Protein AF-A0A7H1PQU3-F1 (afdb_monomer_lite)

Sequence (120 aa):
MPRKGFVRVGALAVGASAMVLAASGLANASVAPVKVAADAACQALEFTRIESGHDHMYVDPTVDQSSCLYVIWDNNAGRAAYSSMSPAGNQGDVYDGPGQNLQVEVLDEANGLTGWGPAN

Secondary structure (DSSP, 8-state):
-----------------------TTGGGBSS--EEEESSSSEEEEEEEEEETTEEEEEEEEEEE-SSEEEEEEETTTTEEEEEEESSP-----EE--TT--EEEEEEETTTTEEEE----

Foldseek 3Di:
DDDDDDDDDDDDPPDPPPPPPPPVPQPFFPDHWDKWAQDPQWIWIWTWGQDPNFIWIWTGTPHHHAFKKKFKAWPVVRGTPDIATPVGDDIDTGTPGPPTWIWIKMARPVVGTITIGDTD

Structure (mmCIF, N/CA/C/O backbone):
data_AF-A0A7H1PQU3-F1
#
_entry.id   AF-A0A7H1PQU3-F1
#
loop_
_atom_site.group_PDB
_atom_site.id
_atom_site.type_symbol
_atom_site.label_atom_id
_atom_site.label_alt_id
_atom_site.label_comp_id
_atom_site.label_asym_id
_atom_site.label_entity_id
_atom_site.label_seq_id
_atom_site.pdbx_PDB_ins_code
_atom_site.Cartn_x
_atom_site.Cartn_y
_atom_site.Cartn_z
_atom_site.occupancy
_atom_site.B_iso_or_equiv
_atom_site.auth_seq_id
_atom_site.auth_comp_id
_atom_site.auth_asym_id
_atom_site.auth_atom_id
_atom_site.pdbx_PDB_model_num
ATOM 1 N N . MET A 1 1 ? 43.584 -58.640 20.832 1.00 46.84 1 MET A N 1
ATOM 2 C CA . MET A 1 1 ? 43.918 -57.315 20.262 1.00 46.84 1 MET A CA 1
ATOM 3 C C . MET A 1 1 ? 42.728 -56.798 19.452 1.00 46.84 1 MET A C 1
ATOM 5 O O . MET A 1 1 ? 42.522 -57.309 18.359 1.00 46.84 1 MET A O 1
ATOM 9 N N . PRO A 1 2 ? 41.912 -55.853 19.957 1.00 48.84 2 PRO A N 1
ATOM 10 C CA . PRO A 1 2 ? 40.852 -55.229 19.165 1.00 48.84 2 PRO A CA 1
ATOM 11 C C . PRO A 1 2 ? 41.277 -53.845 18.640 1.00 48.84 2 PRO A C 1
ATOM 13 O O . PRO A 1 2 ? 41.867 -53.037 19.358 1.00 48.84 2 PRO A O 1
ATOM 16 N N . ARG A 1 3 ? 41.002 -53.598 17.354 1.00 47.66 3 ARG A N 1
ATOM 17 C CA . ARG A 1 3 ? 41.353 -52.380 16.607 1.00 47.66 3 ARG A CA 1
ATOM 18 C C . ARG A 1 3 ? 40.482 -51.197 17.058 1.00 47.66 3 ARG A C 1
ATOM 20 O O . ARG A 1 3 ? 3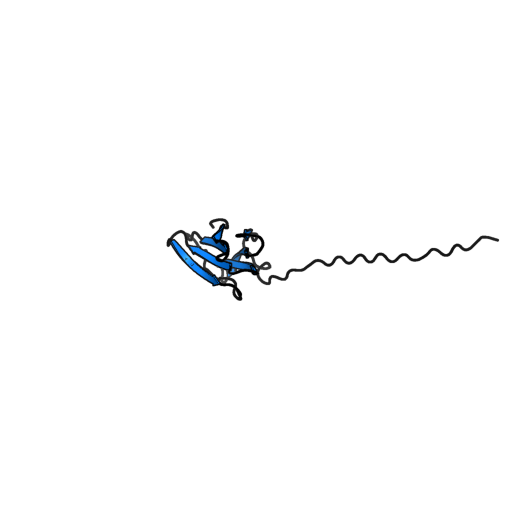9.261 -51.271 16.974 1.00 47.66 3 ARG A O 1
ATOM 27 N N . LYS A 1 4 ? 41.114 -50.100 17.495 1.00 47.56 4 LYS A N 1
ATOM 28 C CA . LYS A 1 4 ? 40.473 -48.799 17.754 1.00 47.56 4 LYS A CA 1
ATOM 29 C C . LYS A 1 4 ? 40.259 -48.070 16.422 1.00 47.56 4 LYS A C 1
ATOM 31 O O . LYS A 1 4 ? 41.217 -47.586 15.828 1.00 47.56 4 LYS A O 1
ATOM 36 N N . 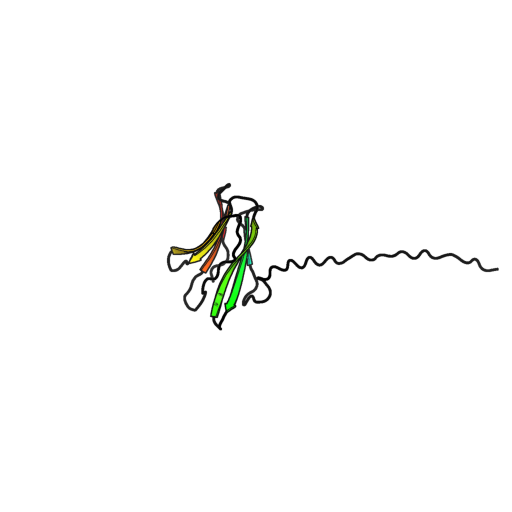GLY A 1 5 ? 39.015 -48.023 15.950 1.00 48.78 5 GLY A N 1
ATOM 37 C CA . GLY A 1 5 ? 38.601 -47.171 14.836 1.00 48.78 5 GLY A CA 1
ATOM 38 C C . GLY A 1 5 ? 38.236 -45.781 15.351 1.00 48.78 5 GLY A C 1
ATOM 39 O O . GLY A 1 5 ? 37.302 -45.642 16.135 1.00 48.78 5 GLY A O 1
ATOM 40 N N . PHE A 1 6 ? 38.986 -44.763 14.934 1.00 54.69 6 PHE A N 1
ATOM 41 C CA . PHE A 1 6 ? 38.678 -43.358 15.194 1.00 54.69 6 PHE A CA 1
ATOM 42 C C . PHE A 1 6 ? 37.448 -42.941 14.377 1.00 54.69 6 PHE A C 1
ATOM 44 O O . PHE A 1 6 ? 37.526 -42.799 13.156 1.00 54.69 6 PHE A O 1
ATOM 51 N N . VAL A 1 7 ? 36.310 -42.750 15.046 1.00 55.00 7 VAL A N 1
ATOM 52 C CA . VAL A 1 7 ? 35.105 -42.170 14.442 1.00 55.00 7 VAL A CA 1
ATOM 53 C C . VAL A 1 7 ? 35.302 -40.659 14.343 1.00 55.00 7 VAL A C 1
ATOM 55 O O . VAL A 1 7 ? 35.502 -39.972 15.344 1.00 55.00 7 VAL A O 1
ATOM 58 N N . ARG A 1 8 ? 35.294 -40.159 13.106 1.00 53.22 8 ARG A N 1
ATOM 59 C CA . ARG A 1 8 ? 35.369 -38.736 12.770 1.00 53.22 8 ARG A CA 1
ATOM 60 C C . ARG A 1 8 ? 34.081 -38.044 13.221 1.00 53.22 8 ARG A C 1
ATOM 62 O O . ARG A 1 8 ? 32.995 -38.424 12.794 1.00 53.22 8 ARG A O 1
ATOM 69 N N . VAL A 1 9 ? 34.226 -37.027 14.066 1.00 48.44 9 VAL A N 1
ATOM 70 C CA . VAL A 1 9 ? 33.161 -36.101 14.464 1.00 48.44 9 VAL A CA 1
ATOM 71 C C . VAL A 1 9 ? 32.835 -35.219 13.258 1.00 48.44 9 VAL A C 1
ATOM 73 O O . VAL A 1 9 ? 33.590 -34.311 12.921 1.00 48.44 9 VAL A O 1
ATOM 76 N N . GLY A 1 10 ? 31.745 -35.538 12.562 1.00 46.28 10 GLY A N 1
ATOM 77 C CA . GLY A 1 10 ? 31.171 -34.700 11.514 1.00 46.28 10 GLY A CA 1
ATOM 78 C C . GLY A 1 10 ? 30.196 -33.709 12.134 1.00 46.28 10 GLY A C 1
ATOM 79 O O . GLY A 1 10 ? 29.060 -34.065 12.431 1.00 46.28 10 GLY A O 1
ATOM 80 N N . ALA A 1 11 ? 30.654 -32.481 12.357 1.00 49.97 11 ALA A N 1
ATOM 81 C CA . ALA A 1 11 ? 29.799 -31.364 12.721 1.00 49.97 11 ALA A CA 1
ATOM 82 C C . ALA A 1 11 ? 28.918 -30.980 11.519 1.00 49.97 11 ALA A C 1
ATOM 84 O O . ALA A 1 11 ? 29.429 -30.503 10.509 1.00 49.97 11 ALA A O 1
ATOM 85 N N . LEU A 1 12 ? 27.602 -31.164 11.631 1.00 41.12 12 LEU A N 1
ATOM 86 C CA . LEU A 1 12 ? 26.620 -30.466 10.800 1.00 41.12 12 LEU A CA 1
ATOM 87 C C . LEU A 1 12 ? 25.807 -29.540 11.704 1.00 41.12 12 LEU A C 1
ATOM 89 O O . LEU A 1 12 ? 24.750 -29.900 12.209 1.00 41.12 12 LEU A O 1
ATOM 93 N N . ALA A 1 13 ? 26.326 -28.333 11.910 1.00 49.16 13 ALA A N 1
ATOM 94 C CA . ALA A 1 13 ? 25.511 -27.194 12.296 1.00 49.16 13 ALA A CA 1
ATOM 95 C C . ALA A 1 13 ? 25.067 -26.512 10.997 1.00 49.16 13 ALA A C 1
ATOM 97 O O . ALA A 1 13 ? 25.764 -25.648 10.471 1.00 49.16 13 ALA A O 1
ATOM 98 N N . VAL A 1 14 ? 23.945 -26.957 10.427 1.00 50.19 14 VAL A N 1
ATOM 99 C CA . VAL A 1 14 ? 23.288 -26.211 9.348 1.00 50.19 14 VAL A CA 1
ATOM 100 C C . VAL A 1 14 ? 22.445 -25.148 10.026 1.00 50.19 14 VAL A C 1
ATOM 102 O O . VAL A 1 14 ? 21.443 -25.447 10.673 1.00 50.19 14 VAL A O 1
ATOM 105 N N . GLY A 1 15 ? 22.935 -23.913 9.948 1.00 43.03 15 GLY A N 1
ATOM 106 C CA . GLY A 1 15 ? 22.282 -22.742 10.500 1.00 43.03 15 GLY A CA 1
ATOM 107 C C . GLY A 1 15 ? 20.890 -22.576 9.908 1.00 43.03 15 GLY A C 1
ATOM 108 O O . GLY A 1 15 ? 20.732 -22.354 8.709 1.00 43.03 15 GLY A O 1
ATOM 109 N N . ALA A 1 16 ? 19.882 -22.646 10.770 1.00 43.75 16 ALA A N 1
ATOM 110 C CA . ALA A 1 16 ? 18.598 -22.036 10.496 1.00 43.75 16 ALA A CA 1
ATOM 111 C C . ALA A 1 16 ? 18.785 -20.519 10.621 1.00 43.75 16 ALA A C 1
ATOM 113 O O . ALA A 1 16 ? 18.539 -19.930 11.671 1.00 43.75 16 ALA A O 1
ATOM 114 N N . SER A 1 17 ? 19.264 -19.883 9.553 1.00 41.28 17 SER A N 1
ATOM 115 C CA . SER A 1 17 ? 19.095 -18.443 9.385 1.00 41.28 17 SER A CA 1
ATOM 116 C C . SER A 1 17 ? 17.621 -18.207 9.075 1.00 41.28 17 SER A C 1
ATOM 118 O O . SER A 1 17 ? 17.221 -18.110 7.918 1.00 41.28 17 SER A O 1
ATOM 120 N N . ALA A 1 18 ? 16.793 -18.176 10.120 1.00 45.69 18 ALA A N 1
ATOM 121 C CA . ALA A 1 18 ? 15.498 -17.534 10.030 1.00 45.69 18 ALA A CA 1
ATOM 122 C C . ALA A 1 18 ? 15.787 -16.067 9.704 1.00 45.69 18 ALA A C 1
ATOM 124 O O . ALA A 1 18 ? 16.273 -15.319 10.553 1.00 45.69 18 ALA A O 1
ATOM 125 N N . MET A 1 19 ? 15.567 -15.678 8.448 1.00 46.22 19 MET A N 1
ATOM 126 C CA . MET A 1 19 ? 15.479 -14.273 8.088 1.00 46.22 19 MET A CA 1
ATOM 127 C C . MET A 1 19 ? 14.267 -13.720 8.827 1.00 46.22 19 MET A C 1
ATOM 129 O O . MET A 1 19 ? 13.139 -13.784 8.348 1.00 46.22 19 MET A O 1
ATOM 133 N N . VAL A 1 20 ? 14.500 -13.222 10.036 1.00 46.22 20 VAL A N 1
ATOM 134 C CA . VAL A 1 20 ? 13.591 -12.283 10.671 1.00 46.22 20 VAL A CA 1
ATOM 135 C C . VAL A 1 20 ? 13.750 -11.004 9.860 1.00 46.22 20 VAL A C 1
ATOM 137 O O . VAL A 1 20 ? 14.579 -10.151 10.168 1.00 46.22 20 VAL A O 1
ATOM 140 N N . LEU A 1 21 ? 12.993 -10.908 8.766 1.00 45.12 21 LEU A N 1
ATOM 141 C CA . LEU A 1 21 ? 12.593 -9.622 8.216 1.00 45.12 21 LEU A CA 1
ATOM 142 C C . LEU A 1 21 ? 11.762 -8.968 9.317 1.00 45.12 21 LEU A C 1
ATOM 144 O O . LEU A 1 21 ? 10.547 -9.131 9.393 1.00 45.12 21 LEU A O 1
ATOM 148 N N . ALA A 1 22 ? 12.456 -8.302 10.237 1.00 43.84 22 ALA A N 1
ATOM 149 C CA . ALA A 1 22 ? 11.863 -7.400 11.199 1.00 43.84 22 ALA A CA 1
ATOM 150 C C . ALA A 1 22 ? 11.390 -6.162 10.430 1.00 43.84 22 ALA A C 1
ATOM 152 O O . ALA A 1 22 ? 11.932 -5.074 10.588 1.00 43.84 22 ALA A O 1
ATOM 153 N N . ALA A 1 23 ? 10.377 -6.337 9.580 1.00 48.41 23 ALA A N 1
ATOM 154 C CA . ALA A 1 23 ? 9.448 -5.266 9.313 1.00 48.41 23 ALA A CA 1
ATOM 155 C C . ALA A 1 23 ? 8.742 -5.035 10.650 1.00 48.41 23 ALA A C 1
ATOM 157 O O . ALA A 1 23 ? 7.876 -5.805 11.072 1.00 48.41 23 ALA A O 1
ATOM 158 N N . SER A 1 24 ? 9.171 -3.999 11.367 1.00 50.25 24 SER A N 1
ATOM 159 C CA . SER A 1 24 ? 8.559 -3.521 12.611 1.00 50.25 24 SER A CA 1
ATOM 160 C C . SER A 1 24 ? 7.055 -3.234 12.458 1.00 50.25 24 SER A C 1
ATOM 162 O O . SER A 1 24 ? 6.390 -3.042 13.474 1.00 50.25 24 SER A O 1
ATOM 164 N N . GLY A 1 25 ? 6.532 -3.270 11.219 1.00 50.41 25 GLY A N 1
ATOM 165 C CA . GLY A 1 25 ? 5.140 -3.268 10.751 1.00 50.41 25 GLY A CA 1
ATOM 166 C C . GLY A 1 25 ? 4.292 -4.520 11.072 1.00 50.41 25 GLY A C 1
ATOM 167 O O . GLY A 1 25 ? 3.096 -4.414 11.347 1.00 50.41 25 GLY A O 1
ATOM 168 N N . LEU A 1 26 ? 4.876 -5.716 11.170 1.00 53.25 26 LEU A N 1
ATOM 169 C CA . LEU A 1 26 ? 4.059 -6.946 11.160 1.00 53.25 26 LEU A CA 1
ATOM 170 C C . LEU A 1 26 ? 3.577 -7.417 12.540 1.00 53.25 26 LEU A C 1
ATOM 172 O O . LEU A 1 26 ? 2.601 -8.154 12.631 1.00 53.25 26 LEU A O 1
ATOM 176 N N . ALA A 1 27 ? 4.226 -6.991 13.627 1.00 51.84 27 ALA A N 1
ATOM 177 C CA . ALA A 1 27 ? 3.952 -7.529 14.965 1.00 51.84 27 ALA A CA 1
ATOM 178 C C . ALA A 1 27 ? 2.602 -7.097 15.580 1.00 51.84 27 ALA A C 1
ATOM 180 O O . ALA A 1 27 ? 2.175 -7.704 16.557 1.00 51.84 27 ALA A O 1
ATOM 181 N N . ASN A 1 28 ? 1.935 -6.084 15.014 1.00 58.38 28 ASN A N 1
ATOM 182 C CA . ASN A 1 28 ? 0.700 -5.491 15.550 1.00 58.38 28 ASN A CA 1
ATOM 183 C C . ASN A 1 28 ? -0.446 -5.448 14.527 1.00 58.38 28 ASN A C 1
ATOM 185 O O . ASN A 1 28 ? -1.365 -4.643 14.680 1.00 58.38 28 ASN A O 1
ATOM 189 N N . ALA A 1 29 ? -0.379 -6.253 13.464 1.00 59.47 29 ALA A N 1
ATOM 190 C CA . ALA A 1 29 ? -1.430 -6.236 12.459 1.00 59.47 29 ALA A CA 1
ATOM 191 C C . ALA A 1 29 ? -2.743 -6.826 13.025 1.00 59.47 29 ALA A C 1
ATOM 193 O O . ALA A 1 29 ? -2.723 -7.905 13.621 1.00 59.47 29 ALA A O 1
ATOM 194 N N . SER A 1 30 ? -3.868 -6.118 12.874 1.00 71.56 30 SER A N 1
ATOM 195 C CA . SER A 1 30 ? -5.211 -6.568 13.277 1.00 71.56 30 SER A CA 1
ATOM 196 C C . SER A 1 30 ? -5.757 -7.655 12.345 1.00 71.56 30 SER A C 1
ATOM 198 O O . SER A 1 30 ? -6.518 -8.523 12.777 1.00 71.56 30 SER A O 1
ATOM 200 N N . VAL A 1 31 ? -5.289 -7.662 11.093 1.00 77.00 31 VAL A N 1
ATOM 201 C CA . VAL A 1 31 ? -5.571 -8.664 10.057 1.00 77.00 31 VAL A CA 1
ATOM 202 C C . VAL A 1 31 ? -4.249 -9.166 9.468 1.00 77.00 31 VAL A C 1
ATOM 204 O O . VAL A 1 31 ? -3.225 -8.488 9.536 1.00 77.00 31 VAL A O 1
ATOM 207 N N . ALA A 1 32 ? -4.244 -10.380 8.910 1.00 80.44 32 ALA A N 1
ATOM 208 C CA . ALA A 1 32 ? -3.063 -10.923 8.248 1.00 80.44 32 ALA A CA 1
ATOM 209 C C . ALA A 1 32 ? -2.595 -9.991 7.105 1.00 80.44 32 ALA A C 1
ATOM 211 O O . ALA A 1 32 ? -3.406 -9.679 6.234 1.00 80.44 32 ALA A O 1
ATOM 212 N N . PRO A 1 33 ? -1.310 -9.589 7.072 1.00 89.12 33 PRO A N 1
ATOM 213 C CA . PRO A 1 33 ? -0.771 -8.754 6.005 1.00 89.12 33 PRO A CA 1
ATOM 214 C C . PRO A 1 33 ? -0.929 -9.392 4.621 1.00 89.12 33 PRO A C 1
ATOM 216 O O . PRO A 1 33 ? -0.698 -10.595 4.453 1.00 89.12 33 PRO A O 1
ATOM 219 N N . VAL A 1 34 ? -1.260 -8.578 3.622 1.00 92.44 34 VAL A N 1
ATOM 220 C CA . VAL A 1 34 ? -1.453 -8.995 2.231 1.00 92.44 34 VAL A CA 1
ATOM 221 C C . VAL A 1 34 ? -0.353 -8.404 1.361 1.00 92.44 34 VAL A C 1
ATOM 223 O O . VAL A 1 34 ? -0.008 -7.233 1.462 1.00 92.44 34 VAL A O 1
ATOM 226 N N . LYS A 1 35 ? 0.226 -9.224 0.483 1.00 94.69 35 LYS A N 1
ATOM 227 C CA . LYS A 1 35 ? 1.218 -8.751 -0.483 1.00 94.69 35 LYS A CA 1
ATOM 228 C C . LYS A 1 35 ? 0.531 -8.051 -1.652 1.00 94.69 35 LYS A C 1
ATOM 230 O O . LYS A 1 35 ? -0.313 -8.657 -2.306 1.00 94.69 35 LYS A O 1
ATOM 235 N N . VAL A 1 36 ? 0.996 -6.847 -1.970 1.00 96.19 36 VAL A N 1
ATOM 236 C CA . VAL A 1 36 ? 0.591 -6.070 -3.146 1.00 96.19 36 VAL A CA 1
ATOM 237 C C . VAL A 1 36 ? 1.827 -5.795 -3.997 1.00 96.19 36 VAL A C 1
ATOM 239 O O . VAL A 1 36 ? 2.887 -5.450 -3.479 1.00 96.19 36 VAL A O 1
ATOM 242 N N . ALA A 1 37 ? 1.739 -6.011 -5.306 1.00 97.06 37 ALA A N 1
ATOM 243 C CA . ALA A 1 37 ? 2.880 -5.865 -6.204 1.00 97.06 37 ALA A CA 1
ATOM 244 C C . ALA A 1 37 ? 2.428 -5.374 -7.576 1.00 97.06 37 ALA A C 1
ATOM 246 O O . ALA A 1 37 ? 1.517 -5.967 -8.154 1.00 97.06 37 ALA A O 1
ATOM 247 N N . ALA A 1 38 ? 3.104 -4.352 -8.101 1.00 96.94 38 ALA A N 1
ATOM 248 C CA . ALA A 1 38 ? 3.020 -4.020 -9.521 1.00 96.94 38 ALA A CA 1
ATOM 249 C C . ALA A 1 38 ? 3.852 -5.021 -10.335 1.00 96.94 38 ALA A C 1
ATOM 251 O O . ALA A 1 38 ? 3.395 -5.550 -11.347 1.00 96.94 38 ALA A O 1
ATOM 252 N N . ASP A 1 39 ? 5.068 -5.315 -9.862 1.00 96.44 39 ASP A N 1
ATOM 253 C CA . ASP A 1 39 ? 6.018 -6.200 -10.528 1.00 96.44 39 ASP A CA 1
ATOM 254 C C . ASP A 1 39 ? 7.107 -6.734 -9.560 1.00 96.44 39 ASP A C 1
ATOM 256 O O . ASP A 1 39 ? 6.915 -6.833 -8.342 1.00 96.44 39 ASP A O 1
ATOM 260 N N . ALA A 1 40 ? 8.259 -7.158 -10.093 1.00 96.12 40 ALA A N 1
ATOM 261 C CA . ALA A 1 40 ? 9.388 -7.619 -9.288 1.00 96.12 40 ALA A CA 1
ATOM 262 C C . ALA A 1 40 ? 10.177 -6.481 -8.611 1.00 96.12 40 ALA A C 1
ATOM 264 O O . ALA A 1 40 ? 10.896 -6.772 -7.657 1.00 96.12 40 ALA A O 1
ATOM 265 N N . ALA A 1 41 ? 10.055 -5.238 -9.086 1.00 95.31 41 ALA A N 1
ATOM 266 C CA . ALA A 1 41 ? 10.803 -4.073 -8.619 1.00 95.31 41 ALA A CA 1
ATOM 267 C C . ALA A 1 41 ? 10.005 -3.173 -7.657 1.00 95.31 41 ALA A C 1
ATOM 269 O O . ALA A 1 41 ? 10.629 -2.438 -6.888 1.00 95.31 41 ALA A O 1
ATOM 270 N N . CYS A 1 42 ? 8.670 -3.260 -7.672 1.00 96.25 42 CYS A N 1
ATOM 271 C CA . CYS A 1 42 ? 7.755 -2.483 -6.834 1.00 96.25 42 CYS A CA 1
ATOM 272 C C . CYS A 1 42 ? 6.762 -3.396 -6.097 1.00 96.25 42 CYS A C 1
ATOM 274 O O . CYS A 1 42 ? 5.803 -3.918 -6.681 1.00 96.25 42 CYS A O 1
ATOM 276 N N . GLN A 1 43 ? 6.994 -3.601 -4.797 1.00 95.81 43 GLN A N 1
ATOM 277 C CA . GLN A 1 43 ? 6.183 -4.474 -3.938 1.00 95.81 43 GLN A CA 1
ATOM 278 C C . GLN A 1 43 ? 5.999 -3.869 -2.553 1.00 95.81 43 GLN A C 1
ATOM 280 O O . GLN A 1 43 ? 6.937 -3.318 -1.981 1.00 95.81 43 GLN A O 1
ATOM 285 N N . ALA A 1 44 ? 4.829 -4.076 -1.963 1.00 94.50 44 ALA A N 1
ATOM 286 C CA . ALA A 1 44 ? 4.515 -3.673 -0.603 1.00 94.50 44 ALA A CA 1
ATOM 287 C C . ALA A 1 44 ? 3.688 -4.734 0.134 1.00 94.50 44 ALA A C 1
ATOM 289 O O . ALA A 1 44 ? 3.146 -5.672 -0.461 1.00 94.50 44 ALA A O 1
ATOM 290 N N . LEU A 1 45 ? 3.607 -4.580 1.449 1.00 92.81 45 LEU A N 1
ATOM 291 C CA . LEU A 1 45 ? 2.622 -5.245 2.286 1.00 92.81 45 LEU A CA 1
ATOM 292 C C . LEU A 1 45 ? 1.543 -4.240 2.663 1.00 92.81 45 LEU A C 1
ATOM 294 O O . LEU A 1 45 ? 1.834 -3.180 3.209 1.00 92.81 45 LEU A O 1
ATOM 298 N N . GLU A 1 46 ? 0.305 -4.608 2.386 1.00 92.44 46 GLU A N 1
ATOM 299 C CA . GLU A 1 46 ? -0.868 -4.014 2.998 1.00 92.44 46 GLU A CA 1
ATOM 300 C C . GLU A 1 46 ? -1.094 -4.675 4.355 1.00 92.44 46 GLU A C 1
ATOM 302 O O . GLU A 1 46 ? -1.078 -5.905 4.467 1.00 92.44 46 GLU A O 1
ATOM 307 N N . PHE A 1 47 ? -1.312 -3.878 5.394 1.00 89.75 47 PHE A N 1
ATOM 308 C CA . PHE A 1 47 ? -1.791 -4.389 6.671 1.00 89.75 47 PHE A CA 1
ATOM 309 C C . PHE A 1 47 ? -2.541 -3.317 7.448 1.00 89.75 47 PHE A C 1
ATOM 311 O O . PHE A 1 47 ? -2.284 -2.125 7.304 1.00 89.75 47 PHE A O 1
ATOM 318 N N . THR A 1 48 ? -3.412 -3.770 8.340 1.00 89.44 48 THR A N 1
ATOM 319 C CA . THR A 1 48 ? -4.153 -2.915 9.267 1.00 89.44 48 THR A CA 1
ATOM 320 C C . THR A 1 48 ? -3.615 -3.127 10.674 1.00 89.44 48 THR A C 1
ATOM 322 O O . THR A 1 48 ? -3.214 -4.242 10.996 1.00 89.44 48 THR A O 1
ATOM 325 N N . ARG A 1 49 ? -3.563 -2.100 11.523 1.00 87.44 49 ARG A N 1
ATOM 326 C CA . ARG A 1 49 ? -3.178 -2.186 12.944 1.00 87.44 49 ARG A CA 1
ATOM 327 C C . ARG A 1 49 ? -4.218 -1.505 13.811 1.00 87.44 49 ARG A C 1
ATOM 329 O O . ARG A 1 49 ? -4.824 -0.532 13.383 1.00 87.44 49 ARG A O 1
ATOM 336 N N . ILE A 1 50 ? -4.356 -1.968 15.054 1.00 87.12 50 ILE A N 1
ATOM 337 C CA . ILE A 1 50 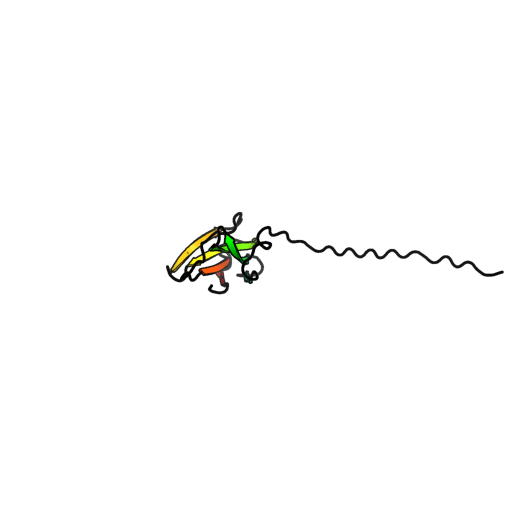? -5.151 -1.242 16.046 1.00 87.12 50 ILE A CA 1
ATOM 338 C C . ILE A 1 50 ? -4.298 -0.161 16.704 1.00 87.12 50 ILE A C 1
ATOM 340 O O . ILE A 1 50 ? -3.381 -0.476 17.467 1.00 87.12 50 ILE A O 1
ATOM 344 N N . GLU A 1 51 ? -4.662 1.100 16.498 1.00 86.94 51 GLU A N 1
ATOM 345 C CA . GLU A 1 51 ? -4.088 2.248 17.192 1.00 86.94 51 GLU A CA 1
ATOM 346 C C . GLU A 1 51 ? -5.175 2.997 17.963 1.00 86.94 51 GLU A C 1
ATOM 348 O O . GLU A 1 51 ? -6.235 3.330 17.445 1.00 86.94 51 GLU A O 1
ATOM 353 N N . SER A 1 52 ? -4.949 3.220 19.261 1.00 86.75 52 SER A N 1
ATOM 354 C CA . SER A 1 52 ? -5.920 3.882 20.152 1.00 86.75 52 SER A CA 1
ATOM 355 C C . SER A 1 52 ? -7.342 3.282 20.128 1.00 86.75 52 SER A C 1
ATOM 357 O O . SER A 1 52 ? -8.311 3.974 20.427 1.00 86.75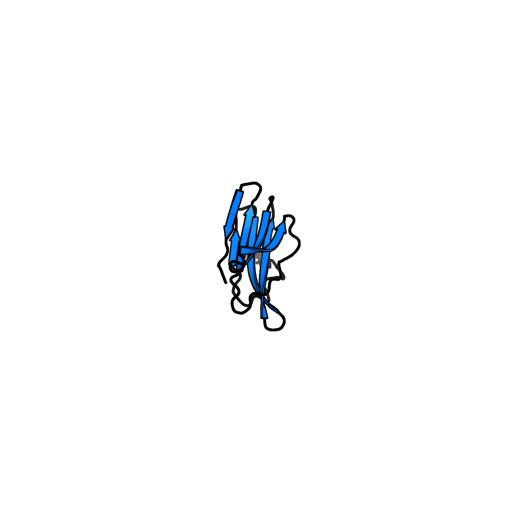 52 SER A O 1
ATOM 359 N N . GLY A 1 53 ? -7.470 1.986 19.815 1.00 85.00 53 GLY A N 1
ATOM 360 C CA . GLY A 1 53 ? -8.756 1.283 19.732 1.00 85.00 53 GLY A CA 1
ATOM 361 C C . GLY A 1 53 ? -9.445 1.353 18.366 1.00 85.00 53 GLY A C 1
ATOM 362 O O . GLY A 1 53 ? -10.597 0.937 18.263 1.00 85.00 53 GLY A O 1
ATOM 363 N N . HIS A 1 54 ? -8.756 1.848 17.339 1.00 86.81 54 HIS A N 1
ATOM 364 C CA . HIS A 1 54 ? -9.260 1.976 15.978 1.00 86.81 54 HIS A CA 1
ATOM 365 C C . HIS A 1 54 ? -8.364 1.250 14.976 1.00 86.81 54 HIS A C 1
ATOM 367 O O . HIS A 1 54 ? -7.164 1.152 15.205 1.00 86.81 54 HIS A O 1
ATOM 373 N N . ASP A 1 55 ? -8.940 0.757 13.881 1.00 88.81 55 ASP A N 1
ATOM 374 C CA . ASP A 1 55 ? -8.197 0.176 12.762 1.00 88.81 55 ASP A CA 1
ATOM 375 C C . ASP A 1 55 ? -7.551 1.279 11.912 1.00 88.81 55 ASP A C 1
ATOM 377 O O . ASP A 1 55 ? -8.182 2.285 11.584 1.00 88.81 55 ASP A O 1
ATOM 381 N N . HIS A 1 56 ? -6.275 1.100 11.588 1.00 91.62 56 HIS A N 1
ATOM 382 C CA . HIS A 1 56 ? -5.477 1.988 10.750 1.00 91.62 56 HIS A CA 1
ATOM 383 C C . HIS A 1 56 ? -4.773 1.155 9.678 1.00 91.62 56 HIS A C 1
ATOM 385 O O . HIS A 1 56 ? -4.122 0.163 10.003 1.00 91.62 56 HIS A O 1
ATOM 391 N N . MET A 1 57 ? -4.906 1.538 8.414 1.00 92.50 57 MET A N 1
ATOM 392 C CA . MET A 1 57 ? -4.284 0.893 7.264 1.00 92.50 57 MET A CA 1
ATOM 393 C C . MET A 1 57 ? -2.903 1.483 6.978 1.00 92.50 57 MET A C 1
ATOM 395 O O . MET A 1 57 ? -2.703 2.700 7.016 1.00 92.50 57 MET A O 1
ATOM 399 N N . TYR A 1 58 ? -1.978 0.593 6.624 1.00 92.81 58 TYR A N 1
ATOM 400 C CA . TYR A 1 58 ? -0.597 0.886 6.275 1.00 92.81 58 TYR A CA 1
ATOM 401 C C . TYR A 1 58 ? -0.228 0.225 4.946 1.00 92.81 58 TYR A C 1
ATOM 403 O O . TYR A 1 58 ? -0.718 -0.850 4.593 1.00 92.81 58 TYR A O 1
ATOM 411 N N . VAL A 1 59 ? 0.710 0.861 4.246 1.00 93.31 59 VAL A N 1
ATOM 412 C CA . VAL A 1 59 ? 1.431 0.295 3.103 1.00 93.31 59 VAL A CA 1
ATOM 413 C C . VAL A 1 59 ? 2.918 0.289 3.429 1.00 93.31 59 VAL A C 1
ATOM 415 O O . VAL A 1 59 ? 3.494 1.344 3.680 1.00 93.31 59 VAL A O 1
ATOM 418 N N . ASP A 1 60 ? 3.537 -0.889 3.457 1.00 91.38 60 ASP A N 1
ATOM 419 C CA . ASP A 1 60 ? 4.958 -1.059 3.776 1.00 91.38 60 ASP A CA 1
ATOM 420 C C . ASP A 1 60 ? 5.735 -1.577 2.563 1.00 91.38 60 ASP A C 1
ATO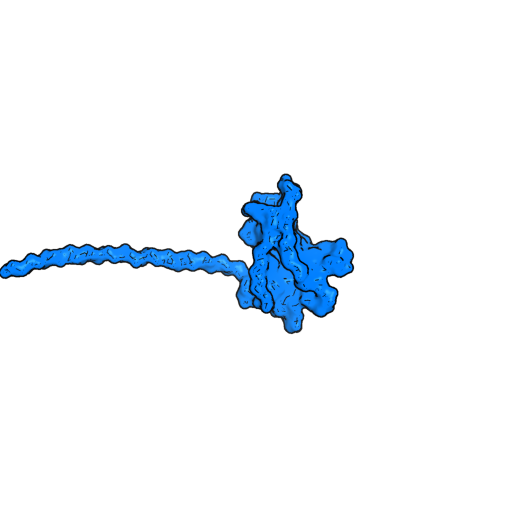M 422 O O . ASP A 1 60 ? 5.606 -2.756 2.213 1.00 91.38 60 ASP A O 1
ATOM 426 N N . PRO A 1 61 ? 6.520 -0.716 1.892 1.00 92.12 61 PRO A N 1
ATOM 427 C CA . PRO A 1 61 ? 7.388 -1.112 0.792 1.00 92.12 61 PRO A CA 1
ATOM 428 C C . PRO A 1 61 ? 8.334 -2.251 1.197 1.00 92.12 61 PRO A C 1
ATOM 430 O O . PRO A 1 61 ? 9.141 -2.134 2.115 1.00 92.12 61 PRO A O 1
ATOM 433 N N . THR A 1 62 ? 8.266 -3.366 0.473 1.00 92.12 62 THR A N 1
ATOM 434 C CA . THR A 1 62 ? 9.137 -4.539 0.678 1.00 92.12 62 THR A CA 1
ATOM 435 C C . THR A 1 62 ? 10.180 -4.698 -0.420 1.00 92.12 62 THR A C 1
ATOM 437 O O . THR A 1 62 ? 11.255 -5.246 -0.169 1.00 92.12 62 THR A O 1
ATOM 440 N N . VAL A 1 63 ? 9.885 -4.207 -1.626 1.00 93.94 63 VAL A N 1
ATOM 441 C CA . VAL A 1 63 ? 10.840 -4.089 -2.730 1.00 93.94 63 VAL A CA 1
ATOM 442 C C . VAL A 1 63 ? 10.628 -2.733 -3.381 1.00 93.94 63 VAL A C 1
ATOM 444 O O . VAL A 1 63 ? 9.547 -2.480 -3.899 1.00 93.94 63 VAL A O 1
ATOM 447 N N . ASP A 1 64 ? 11.663 -1.896 -3.333 1.00 92.56 64 ASP A N 1
ATOM 448 C CA . ASP A 1 64 ? 11.629 -0.506 -3.785 1.00 92.56 64 ASP A CA 1
ATOM 449 C C . ASP A 1 64 ? 12.836 -0.204 -4.686 1.00 92.56 64 ASP A C 1
ATOM 451 O O . ASP A 1 64 ? 13.853 0.335 -4.245 1.00 92.56 64 ASP A O 1
ATOM 455 N N . GLN A 1 65 ? 12.785 -0.689 -5.930 1.00 90.81 65 GLN A N 1
ATOM 456 C CA . GLN A 1 65 ? 13.939 -0.739 -6.846 1.00 90.81 65 GLN A CA 1
ATOM 457 C C . GLN A 1 65 ? 13.735 0.024 -8.168 1.00 90.81 65 GLN A C 1
ATOM 459 O O . GLN A 1 65 ? 14.636 0.025 -9.008 1.00 90.81 65 GLN A O 1
ATOM 464 N N . SER A 1 66 ? 12.583 0.674 -8.355 1.00 87.00 66 SER A N 1
ATOM 465 C CA . SER A 1 66 ? 12.211 1.465 -9.543 1.00 87.00 66 SER A CA 1
ATOM 466 C C . SER A 1 66 ? 11.620 2.828 -9.123 1.00 87.00 66 SER A C 1
ATOM 468 O O . SER A 1 66 ? 11.750 3.236 -7.969 1.00 87.00 66 SER A O 1
ATOM 470 N N . SER A 1 67 ? 10.982 3.548 -10.051 1.00 93.88 67 SER A N 1
ATOM 471 C CA . SER A 1 67 ? 10.068 4.659 -9.755 1.00 93.88 67 SER A CA 1
ATOM 472 C C . SER A 1 67 ? 8.735 4.105 -9.242 1.00 93.88 67 SER A C 1
ATOM 474 O O . SER A 1 67 ? 7.748 4.079 -9.975 1.00 93.88 67 SER A O 1
ATOM 476 N N . CYS A 1 68 ? 8.723 3.598 -8.008 1.00 95.75 68 CYS A N 1
ATOM 477 C CA . CYS A 1 68 ? 7.529 3.028 -7.399 1.00 95.75 68 CYS A CA 1
ATOM 478 C C . CYS A 1 68 ? 6.712 4.096 -6.665 1.00 95.75 68 CYS A C 1
ATOM 480 O O . CYS A 1 68 ? 7.247 4.933 -5.938 1.00 95.75 68 CYS A O 1
ATOM 482 N N . LEU A 1 69 ? 5.394 4.014 -6.794 1.00 95.75 69 LEU A N 1
ATOM 483 C CA . LEU A 1 69 ? 4.445 4.822 -6.044 1.00 95.75 69 LEU A CA 1
ATOM 484 C C . LEU A 1 69 ? 3.584 3.895 -5.184 1.00 95.75 69 LEU A C 1
ATOM 486 O O . LEU A 1 69 ? 2.948 2.975 -5.689 1.00 95.75 69 LEU A O 1
ATOM 490 N N . TYR A 1 70 ? 3.573 4.141 -3.879 1.00 95.62 70 TYR A N 1
ATOM 491 C CA . TYR A 1 70 ? 2.809 3.382 -2.892 1.00 95.62 70 TYR A CA 1
ATOM 492 C C . TYR A 1 70 ? 1.674 4.248 -2.370 1.00 95.62 70 TYR A C 1
ATOM 494 O O . TYR A 1 70 ? 1.916 5.351 -1.875 1.00 95.62 70 TYR A O 1
ATOM 502 N N . VAL A 1 71 ? 0.441 3.769 -2.469 1.00 96.06 71 VAL A N 1
ATOM 503 C CA . VAL A 1 71 ? -0.761 4.565 -2.206 1.00 96.06 71 VAL A CA 1
ATOM 504 C C . VAL A 1 71 ? -1.705 3.780 -1.307 1.00 96.06 71 VAL A C 1
ATOM 506 O O . VAL A 1 71 ? -1.854 2.572 -1.459 1.00 96.06 71 VAL A O 1
ATOM 509 N N . ILE A 1 72 ? -2.373 4.479 -0.391 1.00 96.38 72 ILE A N 1
ATOM 510 C CA . ILE A 1 72 ? -3.622 4.001 0.210 1.00 96.38 72 ILE A CA 1
ATOM 511 C C . ILE A 1 72 ? -4.739 4.790 -0.460 1.00 96.38 72 ILE A C 1
ATOM 513 O O . ILE A 1 72 ? -4.811 6.018 -0.329 1.00 96.38 72 ILE A O 1
ATOM 517 N N . TRP A 1 73 ? -5.563 4.097 -1.234 1.00 97.06 73 TRP A N 1
ATOM 518 C CA . TRP A 1 73 ? -6.643 4.675 -2.013 1.00 97.06 73 TRP A CA 1
ATOM 519 C C . TRP A 1 73 ? -7.961 4.594 -1.249 1.00 97.06 73 TRP A C 1
ATOM 521 O O . TRP A 1 73 ? -8.355 3.520 -0.805 1.00 97.06 73 TRP A O 1
ATOM 531 N N . ASP A 1 74 ? -8.654 5.724 -1.139 1.00 96.19 74 ASP A N 1
ATOM 532 C CA . ASP A 1 74 ? -9.996 5.821 -0.571 1.00 96.19 74 ASP A CA 1
ATOM 533 C C . ASP A 1 74 ? -11.026 5.711 -1.701 1.00 96.19 74 ASP A C 1
ATOM 535 O O . ASP A 1 74 ? -11.218 6.636 -2.502 1.00 96.19 74 ASP A O 1
ATOM 539 N N . ASN A 1 75 ? -11.697 4.561 -1.769 1.00 95.44 75 ASN A N 1
ATOM 540 C CA . ASN A 1 75 ? -12.729 4.277 -2.761 1.00 95.44 75 ASN A CA 1
ATOM 541 C C . ASN A 1 75 ? -14.020 5.068 -2.521 1.00 95.44 75 ASN A C 1
ATOM 543 O O . ASN A 1 75 ? -14.770 5.292 -3.474 1.00 95.44 75 ASN A O 1
ATOM 547 N N . ASN A 1 76 ? -14.304 5.507 -1.290 1.00 93.75 76 ASN A N 1
ATOM 548 C CA . ASN A 1 76 ? -15.475 6.341 -1.016 1.00 93.75 76 ASN A CA 1
ATOM 549 C C . ASN A 1 76 ? -15.287 7.755 -1.572 1.00 93.75 76 ASN A C 1
ATOM 551 O O . ASN A 1 76 ? -16.227 8.327 -2.128 1.00 93.75 76 ASN A O 1
ATOM 555 N N . ALA A 1 77 ? -14.089 8.321 -1.415 1.00 94.00 77 ALA A N 1
ATOM 556 C CA . ALA A 1 77 ? -13.765 9.671 -1.871 1.00 94.00 77 ALA A CA 1
ATOM 557 C C . ALA A 1 77 ? -13.195 9.721 -3.299 1.00 94.00 77 ALA A C 1
ATOM 559 O O . ALA A 1 77 ? -13.146 10.804 -3.889 1.00 94.00 77 ALA A O 1
ATOM 560 N N . GLY A 1 78 ? -12.759 8.584 -3.850 1.00 94.94 78 GLY A N 1
ATOM 561 C CA . GLY A 1 78 ? -12.141 8.497 -5.174 1.00 94.94 78 GLY A CA 1
ATOM 562 C C . GLY A 1 78 ? -10.802 9.233 -5.251 1.00 94.94 78 GLY A C 1
ATOM 563 O O . GLY A 1 78 ? -10.536 9.917 -6.241 1.00 94.94 78 GLY A O 1
ATOM 564 N N . ARG A 1 79 ? -9.987 9.157 -4.191 1.00 95.44 79 ARG A N 1
ATOM 565 C CA . ARG A 1 79 ? -8.683 9.834 -4.104 1.00 95.44 79 ARG A CA 1
ATOM 566 C C . ARG A 1 79 ? -7.690 9.045 -3.254 1.00 95.44 79 ARG A C 1
ATOM 568 O O . ARG A 1 79 ? -8.083 8.245 -2.414 1.00 95.44 79 ARG A O 1
ATOM 575 N N . ALA A 1 80 ? -6.406 9.363 -3.393 1.00 95.00 80 ALA A N 1
ATOM 576 C CA . ALA A 1 80 ? -5.382 8.896 -2.466 1.00 95.00 80 ALA A CA 1
ATOM 577 C C . ALA A 1 80 ? -5.603 9.510 -1.072 1.00 95.00 80 ALA A C 1
ATOM 579 O O . ALA A 1 80 ? -5.632 10.736 -0.926 1.00 95.00 80 ALA A O 1
ATOM 580 N N . ALA A 1 81 ? -5.745 8.665 -0.053 1.00 95.25 81 ALA A N 1
ATOM 581 C CA . ALA A 1 81 ? -5.680 9.069 1.351 1.00 95.25 81 ALA A CA 1
ATOM 582 C C . ALA A 1 81 ? -4.222 9.217 1.815 1.00 95.25 81 ALA A C 1
ATOM 584 O O . ALA A 1 81 ? -3.907 10.064 2.649 1.00 95.25 81 ALA A O 1
ATOM 585 N N . TYR A 1 82 ? -3.325 8.429 1.221 1.00 95.00 82 TYR A N 1
ATOM 586 C CA . TYR A 1 82 ? -1.884 8.494 1.420 1.00 95.00 82 TYR A CA 1
ATOM 587 C C . TYR A 1 82 ? -1.160 8.149 0.119 1.00 95.00 82 TYR A C 1
ATOM 589 O O . TYR A 1 82 ? -1.633 7.308 -0.639 1.00 95.00 82 TYR A O 1
ATOM 597 N N . SER A 1 83 ? -0.000 8.760 -0.121 1.00 94.12 83 SER A N 1
ATOM 598 C CA . SER A 1 83 ? 0.879 8.417 -1.240 1.00 94.12 83 SER A CA 1
ATOM 599 C C . SER A 1 83 ? 2.341 8.672 -0.884 1.00 94.12 83 SER A C 1
ATOM 601 O O . SER A 1 83 ? 2.658 9.725 -0.321 1.00 94.12 83 SER A O 1
ATOM 603 N N . SER A 1 84 ? 3.237 7.769 -1.270 1.00 93.75 84 SER A N 1
ATOM 604 C CA . SER A 1 84 ? 4.685 7.922 -1.119 1.00 93.75 84 SER A CA 1
ATOM 605 C C . SER A 1 84 ? 5.425 7.401 -2.343 1.00 93.75 84 SER A C 1
ATOM 607 O O . SER A 1 84 ? 5.101 6.334 -2.855 1.00 93.75 84 SER A O 1
ATOM 609 N N . MET A 1 85 ? 6.419 8.160 -2.797 1.00 92.62 85 MET A N 1
ATOM 610 C CA . MET A 1 85 ? 7.260 7.818 -3.943 1.00 92.62 85 MET A CA 1
ATOM 611 C C . MET A 1 85 ? 8.588 7.221 -3.476 1.00 92.62 85 MET A C 1
ATOM 613 O O . MET A 1 85 ? 9.129 7.656 -2.455 1.00 92.62 85 MET A O 1
ATOM 617 N N . SER A 1 86 ? 9.149 6.300 -4.259 1.00 88.81 86 SER A N 1
ATOM 618 C CA . SER A 1 86 ? 10.514 5.800 -4.086 1.00 88.81 86 SER A CA 1
ATOM 619 C C . SER A 1 86 ? 11.559 6.927 -4.052 1.00 88.81 86 SER A C 1
ATOM 621 O O . SER A 1 86 ? 11.481 7.864 -4.853 1.00 88.81 86 SER A O 1
ATOM 623 N N . PRO A 1 87 ? 12.608 6.828 -3.215 1.00 87.38 87 PRO A N 1
ATOM 624 C CA . PRO A 1 87 ? 12.792 5.834 -2.163 1.00 87.38 87 PRO A CA 1
ATOM 625 C C . PRO A 1 87 ? 11.827 6.088 -0.996 1.00 87.38 87 PRO A C 1
ATOM 627 O O . PRO A 1 87 ? 11.856 7.152 -0.369 1.00 87.38 87 PRO A O 1
ATOM 630 N N . ALA A 1 88 ? 10.978 5.110 -0.699 1.00 78.69 88 ALA A N 1
ATOM 631 C CA . ALA A 1 88 ? 9.896 5.272 0.256 1.00 78.69 88 ALA A CA 1
ATOM 632 C C . ALA A 1 88 ? 10.399 5.016 1.685 1.00 78.69 88 ALA A C 1
ATOM 634 O O . ALA A 1 88 ? 10.928 3.956 2.011 1.00 78.69 88 ALA A O 1
ATOM 635 N N . GLY A 1 89 ? 10.264 6.029 2.545 1.00 65.69 89 GLY A N 1
ATOM 636 C CA . GLY A 1 89 ? 10.747 5.985 3.929 1.00 65.69 89 GLY A CA 1
ATOM 637 C C . GLY A 1 89 ? 9.658 5.830 4.989 1.00 65.69 89 GLY A C 1
ATOM 638 O O . GLY A 1 89 ? 9.995 5.660 6.158 1.00 65.69 89 GLY A O 1
ATOM 639 N N . ASN A 1 90 ? 8.377 5.935 4.620 1.00 65.56 90 ASN A N 1
ATOM 640 C CA . ASN A 1 90 ? 7.274 5.930 5.577 1.00 65.56 90 ASN A CA 1
ATOM 641 C C . ASN A 1 90 ? 6.188 4.930 5.173 1.00 65.56 90 ASN A C 1
ATOM 643 O O . ASN A 1 90 ? 5.927 4.737 3.989 1.00 65.56 90 ASN A O 1
ATOM 647 N N . GLN A 1 91 ? 5.567 4.328 6.179 1.00 78.19 91 GLN A N 1
ATOM 648 C CA . GLN A 1 91 ? 4.443 3.411 6.037 1.00 78.19 91 GLN A CA 1
ATOM 649 C C . GLN A 1 91 ? 3.196 4.257 6.306 1.00 78.19 91 GLN A C 1
ATOM 651 O O . GLN A 1 91 ? 3.147 4.925 7.338 1.00 78.19 91 GLN A O 1
ATOM 656 N N . GLY A 1 92 ? 2.263 4.359 5.353 1.00 77.75 92 GLY A N 1
ATOM 657 C CA . GLY A 1 92 ? 1.080 5.226 5.506 1.00 77.75 92 GLY A CA 1
ATOM 658 C C . GLY A 1 92 ? 0.305 4.938 6.795 1.00 77.75 92 GLY A C 1
ATOM 659 O O . GLY A 1 92 ? 0.367 3.823 7.266 1.00 77.75 92 GLY A O 1
ATOM 660 N N . ASP A 1 93 ? -0.395 5.919 7.366 1.00 90.06 93 ASP A N 1
ATOM 661 C CA . ASP A 1 93 ? -1.205 5.766 8.587 1.00 90.06 93 ASP A CA 1
ATOM 662 C C . ASP A 1 93 ? -2.582 6.385 8.323 1.00 90.06 93 ASP A C 1
ATOM 664 O O . ASP A 1 93 ? -2.769 7.602 8.432 1.00 90.06 93 ASP A O 1
ATOM 668 N N . VAL A 1 94 ? -3.513 5.560 7.845 1.00 93.31 94 VAL A N 1
ATOM 669 C CA . VAL A 1 94 ? -4.849 6.005 7.436 1.00 93.31 94 VAL A CA 1
ATOM 670 C C . VAL A 1 94 ? -5.894 5.272 8.255 1.00 93.31 94 VAL A C 1
ATOM 672 O O . VAL A 1 94 ? -5.979 4.053 8.213 1.00 93.31 94 VAL A O 1
ATOM 675 N N . TYR A 1 95 ? -6.722 6.022 8.973 1.00 91.69 95 TYR A N 1
ATOM 676 C CA . TYR A 1 95 ? -7.841 5.476 9.735 1.00 91.69 95 TYR A CA 1
ATOM 677 C C . TYR A 1 95 ? -8.805 4.678 8.835 1.00 91.69 95 TYR A C 1
ATOM 679 O O . TYR A 1 95 ? -9.429 5.255 7.944 1.00 91.69 95 TYR A O 1
ATOM 687 N N . ASP A 1 96 ? -8.962 3.386 9.123 1.00 86.19 96 ASP A N 1
ATOM 688 C CA . ASP A 1 96 ? -9.780 2.396 8.401 1.00 86.19 96 ASP A CA 1
ATOM 689 C C . ASP A 1 96 ? -11.011 1.983 9.233 1.00 86.19 96 ASP A C 1
ATOM 691 O O . ASP A 1 96 ? -11.318 0.815 9.460 1.00 86.19 96 ASP A O 1
ATOM 695 N N . GLY A 1 97 ? -11.673 2.972 9.837 1.00 82.38 97 GLY A N 1
ATOM 696 C CA . GLY A 1 97 ? -12.823 2.720 10.702 1.00 82.38 97 GLY A CA 1
ATOM 697 C C . GLY A 1 97 ? -14.139 2.474 9.951 1.00 82.38 97 GLY A C 1
ATOM 698 O O . GLY A 1 97 ? -14.191 2.420 8.725 1.00 82.38 97 GLY A O 1
ATOM 699 N N . PRO A 1 98 ? -15.267 2.388 10.682 1.00 83.69 98 PRO A N 1
ATOM 700 C CA . PRO A 1 98 ? -16.560 2.043 10.100 1.00 83.69 98 PRO A CA 1
ATOM 701 C C . PRO A 1 98 ? -16.952 2.914 8.899 1.00 83.69 98 PRO A C 1
ATOM 703 O O . PRO A 1 98 ? -17.036 4.139 9.007 1.00 83.69 98 PRO A O 1
ATOM 706 N N . GLY A 1 99 ? -17.261 2.261 7.776 1.00 85.00 99 GLY A N 1
ATOM 707 C CA . GLY A 1 99 ? -17.718 2.914 6.548 1.00 85.00 99 GLY A CA 1
ATOM 708 C C . GLY A 1 99 ? -16.605 3.451 5.647 1.00 85.00 99 GLY A C 1
ATOM 709 O O . GLY A 1 99 ? -16.937 4.062 4.631 1.00 85.00 99 GLY A O 1
ATOM 710 N N . GLN A 1 100 ? -15.336 3.234 6.002 1.00 89.38 100 GLN A N 1
ATOM 711 C CA . GLN A 1 100 ? -14.221 3.395 5.074 1.00 89.38 100 GLN A CA 1
ATOM 712 C C . GLN A 1 100 ? -14.184 2.224 4.085 1.00 89.38 100 GLN A C 1
ATOM 714 O O . GLN A 1 100 ? -14.678 1.138 4.381 1.00 89.38 100 GLN A O 1
ATOM 719 N N . ASN A 1 101 ? -13.677 2.503 2.889 1.00 93.12 101 ASN A N 1
ATOM 720 C CA . ASN A 1 101 ? -13.367 1.536 1.853 1.00 93.12 101 ASN A CA 1
ATOM 721 C C . ASN A 1 101 ? -11.982 1.877 1.314 1.00 93.12 101 ASN A C 1
ATOM 723 O O . ASN A 1 101 ? -11.851 2.715 0.412 1.00 93.12 101 ASN A O 1
ATOM 727 N N . LEU A 1 102 ? -10.962 1.283 1.922 1.00 94.62 102 LEU A N 1
ATOM 728 C CA . LEU A 1 102 ? -9.564 1.565 1.620 1.00 94.62 102 LEU A CA 1
ATOM 729 C C . LEU A 1 102 ? -8.908 0.358 0.957 1.00 94.62 102 LEU A C 1
ATOM 731 O O . LEU A 1 102 ? -9.230 -0.787 1.256 1.00 94.62 102 LEU A O 1
ATOM 735 N N . GLN A 1 103 ? -7.964 0.613 0.058 1.00 94.81 103 GLN A N 1
ATOM 736 C CA . GLN A 1 103 ? -7.133 -0.430 -0.542 1.00 94.81 103 GLN A CA 1
ATOM 737 C C . GLN A 1 103 ? -5.740 0.107 -0.837 1.00 94.81 103 GLN A C 1
ATOM 739 O O . GLN A 1 103 ? -5.579 1.295 -1.138 1.00 94.81 103 GLN A O 1
ATOM 744 N N . VAL A 1 104 ? -4.732 -0.758 -0.799 1.00 95.94 104 VAL A N 1
ATOM 745 C CA . VAL A 1 104 ? -3.387 -0.372 -1.225 1.00 95.94 104 VAL A CA 1
ATOM 746 C C . VAL A 1 104 ? -3.254 -0.475 -2.741 1.00 95.94 104 VAL A C 1
ATOM 748 O O . VAL A 1 104 ? -3.631 -1.475 -3.351 1.00 95.94 104 VAL A O 1
ATOM 751 N N . GLU A 1 105 ? -2.655 0.545 -3.344 1.00 96.81 105 GLU A N 1
ATOM 752 C CA . GLU A 1 105 ? -2.171 0.515 -4.720 1.00 96.81 105 GLU A CA 1
ATOM 753 C C . GLU A 1 105 ? -0.644 0.610 -4.718 1.00 96.81 105 GLU A C 1
ATOM 755 O O . GLU A 1 105 ? -0.046 1.428 -4.013 1.00 96.81 105 GLU A O 1
ATOM 760 N N . VAL A 1 106 ? -0.005 -0.227 -5.529 1.00 97.12 106 VAL A N 1
ATOM 761 C CA . VAL A 1 106 ? 1.420 -0.133 -5.845 1.00 97.12 106 VAL A CA 1
ATOM 762 C C . VAL A 1 106 ? 1.535 0.108 -7.336 1.00 97.12 106 VAL A C 1
ATOM 764 O O . VAL A 1 106 ? 1.034 -0.695 -8.120 1.00 97.12 106 VAL A O 1
ATOM 767 N N . LEU A 1 107 ? 2.214 1.177 -7.734 1.00 97.31 107 LEU A N 1
ATOM 768 C CA . LEU A 1 107 ? 2.492 1.479 -9.130 1.00 97.31 107 LEU A CA 1
ATOM 769 C C . LEU A 1 107 ? 3.993 1.423 -9.383 1.00 97.31 107 LEU A C 1
ATOM 771 O O . LEU A 1 107 ? 4.781 1.876 -8.560 1.00 97.31 107 LEU A O 1
ATOM 775 N N . ASP A 1 108 ? 4.372 0.904 -10.542 1.00 97.00 108 ASP A N 1
ATOM 776 C CA . ASP A 1 108 ? 5.695 1.093 -11.124 1.00 97.00 108 ASP A CA 1
ATOM 777 C C . ASP A 1 108 ? 5.563 2.110 -12.256 1.00 97.00 108 ASP A C 1
ATOM 779 O O . ASP A 1 108 ? 5.181 1.769 -13.380 1.00 97.00 108 ASP A O 1
ATOM 783 N N . GLU A 1 109 ? 5.834 3.379 -11.957 1.00 95.19 109 GLU A N 1
ATOM 784 C CA . GLU A 1 109 ? 5.680 4.476 -12.914 1.00 95.19 109 GLU A CA 1
ATOM 785 C C . GLU A 1 109 ? 6.641 4.348 -14.098 1.00 95.19 109 GLU A C 1
ATOM 787 O O . GLU A 1 109 ? 6.325 4.799 -15.200 1.00 95.19 109 GLU A O 1
ATOM 792 N N . ALA A 1 110 ? 7.797 3.704 -13.903 1.00 94.12 110 ALA A N 1
ATOM 793 C CA . ALA A 1 110 ? 8.772 3.518 -14.972 1.00 94.12 110 ALA A CA 1
ATOM 794 C C . ALA A 1 110 ? 8.250 2.569 -16.062 1.00 94.12 110 ALA A C 1
ATOM 796 O O . ALA A 1 110 ? 8.556 2.757 -17.241 1.00 94.12 110 ALA A O 1
ATOM 797 N N . ASN A 1 111 ? 7.449 1.572 -15.673 1.00 94.50 111 ASN A N 1
ATOM 798 C CA . ASN A 1 111 ? 6.919 0.548 -16.575 1.00 94.50 111 ASN A CA 1
ATOM 799 C C . ASN A 1 111 ? 5.400 0.656 -16.808 1.00 94.50 111 ASN A C 1
ATOM 801 O O . ASN A 1 111 ? 4.854 -0.093 -17.619 1.00 94.50 111 ASN A O 1
ATOM 805 N N . GLY A 1 112 ? 4.714 1.587 -16.139 1.00 94.94 112 GLY A N 1
ATOM 806 C CA . GLY A 1 112 ? 3.269 1.792 -16.259 1.00 94.94 112 GLY A CA 1
ATOM 807 C C . GLY A 1 112 ? 2.440 0.618 -15.731 1.00 94.94 112 GLY A C 1
ATOM 808 O O . GLY A 1 112 ? 1.371 0.332 -16.272 1.00 94.94 112 GLY A O 1
ATOM 809 N N . LEU A 1 113 ? 2.945 -0.092 -14.718 1.00 97.31 113 LEU A N 1
ATOM 810 C CA . LEU A 1 113 ? 2.274 -1.242 -14.105 1.00 97.31 113 LEU A CA 1
ATOM 811 C C . LEU A 1 113 ? 1.621 -0.834 -12.783 1.00 97.31 113 LEU A C 1
ATOM 813 O O . LEU A 1 113 ? 2.128 0.032 -12.078 1.00 97.31 113 LEU A O 1
ATOM 817 N N . THR A 1 114 ? 0.503 -1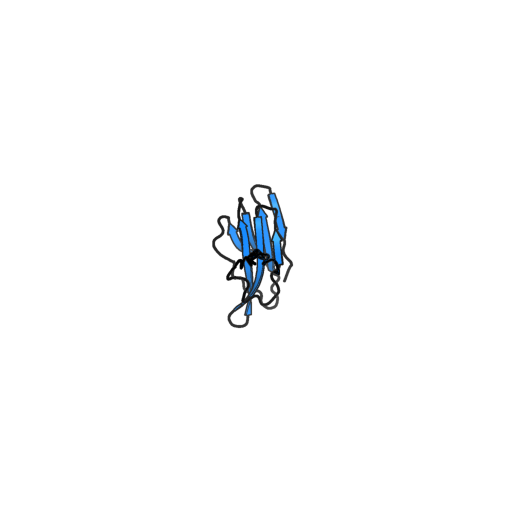.474 -12.441 1.00 97.31 114 THR A N 1
ATOM 818 C CA . THR A 1 114 ? -0.220 -1.251 -11.181 1.00 97.31 114 THR A CA 1
ATOM 819 C C . THR A 1 114 ? -0.642 -2.586 -10.575 1.00 97.31 114 THR A C 1
ATOM 821 O O . THR A 1 114 ? -0.987 -3.529 -11.295 1.00 97.31 114 THR A O 1
ATOM 824 N N . GLY A 1 115 ? -0.595 -2.663 -9.252 1.00 97.31 115 GLY A N 1
ATOM 825 C CA . GLY A 1 115 ? -1.076 -3.770 -8.445 1.00 97.31 115 GLY A CA 1
ATOM 826 C C . GLY A 1 115 ? -1.992 -3.255 -7.346 1.00 97.31 115 GLY A C 1
ATOM 827 O O . GLY A 1 115 ? -1.669 -2.276 -6.679 1.00 97.31 115 GLY A O 1
ATOM 828 N N . TRP A 1 116 ? -3.110 -3.947 -7.141 1.00 97.12 116 TRP A N 1
ATOM 829 C CA . TRP A 1 116 ? -4.128 -3.579 -6.160 1.00 97.12 116 TRP A CA 1
ATOM 830 C C . TRP A 1 116 ? -4.237 -4.639 -5.071 1.00 97.12 116 TRP A C 1
ATOM 832 O O . TRP A 1 116 ? -4.275 -5.840 -5.360 1.00 97.12 116 TRP A O 1
ATOM 842 N N . GLY A 1 117 ? -4.265 -4.177 -3.826 1.00 93.75 117 GLY A N 1
ATOM 843 C CA . GLY A 1 117 ? -4.641 -4.967 -2.666 1.00 93.75 117 GLY A CA 1
ATOM 844 C C . GLY A 1 117 ? -6.154 -5.182 -2.582 1.00 93.75 117 GLY A C 1
ATOM 845 O O . GLY A 1 117 ? -6.907 -4.721 -3.446 1.00 93.75 117 GLY A O 1
ATOM 846 N N . PRO A 1 118 ? -6.618 -5.944 -1.583 1.00 91.44 118 PRO A N 1
ATOM 847 C CA . PRO A 1 118 ? -8.039 -6.055 -1.301 1.00 91.44 118 PRO A CA 1
ATOM 848 C C . PRO A 1 118 ? -8.616 -4.706 -0.848 1.00 91.44 118 PRO A C 1
ATOM 850 O O . PRO A 1 118 ? -7.934 -3.876 -0.260 1.00 91.44 118 PRO A O 1
ATOM 853 N N . ALA A 1 119 ? -9.904 -4.512 -1.118 1.00 88.00 119 ALA A N 1
ATOM 854 C CA . ALA A 1 119 ? -10.679 -3.442 -0.509 1.00 88.00 119 ALA A CA 1
ATOM 855 C C . ALA A 1 119 ? -11.152 -3.891 0.879 1.00 88.00 119 ALA A C 1
ATOM 857 O O . ALA A 1 119 ? -11.803 -4.940 0.975 1.00 88.00 119 ALA A O 1
ATOM 858 N N . ASN A 1 120 ? -10.820 -3.113 1.909 1.00 79.88 120 ASN A N 1
ATOM 859 C CA . ASN A 1 120 ? -11.284 -3.295 3.289 1.00 79.88 120 ASN A CA 1
ATOM 860 C C . ASN A 1 120 ? -12.534 -2.465 3.563 1.00 79.88 120 ASN A C 1
ATOM 862 O O . ASN A 1 120 ? -12.634 -1.375 2.962 1.00 79.88 120 ASN A O 1
#

Radius of gyration: 21.94 Å; chains: 1; bounding box: 62×67×37 Å

Organism: NCBI:txid146922

pLDDT: mean 80.88, std 19.14, range [41.12, 97.31]